Protein AF-A0A5K0W785-F1 (afdb_monomer)

Structure (mmCIF, N/CA/C/O backbone):
data_AF-A0A5K0W785-F1
#
_entry.id   AF-A0A5K0W785-F1
#
loop_
_atom_site.group_PDB
_atom_site.id
_atom_site.type_symbol
_atom_site.label_atom_id
_atom_site.label_alt_id
_atom_site.label_comp_id
_atom_site.label_asym_id
_atom_site.label_entity_id
_atom_site.label_seq_id
_atom_site.pdbx_PDB_ins_code
_atom_site.Cartn_x
_atom_site.Cartn_y
_atom_site.Cartn_z
_atom_site.occupancy
_atom_site.B_iso_or_equiv
_atom_site.auth_seq_id
_atom_site.auth_comp_id
_atom_site.auth_asym_id
_atom_site.auth_atom_id
_atom_site.pdbx_PDB_model_num
ATOM 1 N N . TYR A 1 1 ? 23.270 -8.114 -9.752 1.00 47.31 1 TYR A N 1
ATOM 2 C CA . TYR A 1 1 ? 21.975 -8.827 -9.808 1.00 47.31 1 TYR A CA 1
ATOM 3 C C . TYR A 1 1 ? 20.846 -8.120 -9.044 1.00 47.31 1 TYR A C 1
ATOM 5 O O . TYR A 1 1 ? 19.722 -8.201 -9.508 1.00 47.31 1 TYR A O 1
ATOM 13 N N . LEU A 1 2 ? 21.114 -7.365 -7.963 1.00 48.75 2 LEU A N 1
ATOM 14 C CA . LEU A 1 2 ? 20.120 -6.510 -7.273 1.00 48.75 2 LEU A CA 1
ATOM 15 C C . LEU A 1 2 ? 19.633 -5.310 -8.113 1.00 48.75 2 LEU A C 1
ATOM 17 O O . LEU A 1 2 ? 18.432 -5.072 -8.188 1.00 48.75 2 LEU A O 1
ATOM 21 N N . ASN A 1 3 ? 20.535 -4.640 -8.843 1.00 52.53 3 ASN A N 1
ATOM 22 C CA . ASN A 1 3 ? 20.156 -3.499 -9.691 1.00 52.53 3 ASN A CA 1
ATOM 23 C C . ASN A 1 3 ? 19.165 -3.861 -10.804 1.00 52.53 3 ASN A C 1
ATOM 25 O O . ASN A 1 3 ? 18.333 -3.032 -11.139 1.00 52.53 3 ASN A O 1
ATOM 29 N N . ALA A 1 4 ? 19.216 -5.083 -11.351 1.00 49.56 4 ALA A N 1
ATOM 30 C CA . ALA A 1 4 ? 18.311 -5.517 -12.421 1.00 49.56 4 ALA A CA 1
ATOM 31 C C . ALA A 1 4 ? 16.880 -5.782 -11.917 1.00 49.56 4 ALA A C 1
ATOM 33 O O . ALA A 1 4 ? 15.924 -5.608 -12.665 1.00 49.56 4 ALA A O 1
ATOM 34 N N . LEU A 1 5 ? 16.725 -6.159 -10.641 1.00 52.34 5 LEU A N 1
ATOM 35 C CA . LEU A 1 5 ? 15.417 -6.226 -9.986 1.00 52.34 5 LEU A CA 1
ATOM 36 C C . LEU A 1 5 ? 14.881 -4.815 -9.726 1.00 52.34 5 LEU A C 1
ATOM 38 O O . LEU A 1 5 ? 13.738 -4.538 -10.064 1.00 52.34 5 LEU A O 1
ATOM 42 N N . GLN A 1 6 ? 15.723 -3.902 -9.239 1.00 51.34 6 GLN A N 1
ATOM 43 C CA . GLN A 1 6 ? 15.333 -2.506 -9.012 1.00 51.34 6 GLN A CA 1
ATOM 44 C C . GLN A 1 6 ? 15.028 -1.719 -10.299 1.00 51.34 6 GLN A C 1
ATOM 46 O O . GLN A 1 6 ? 14.373 -0.696 -10.207 1.00 51.34 6 GLN A O 1
ATOM 51 N N . THR A 1 7 ? 15.461 -2.170 -11.487 1.00 54.19 7 THR A N 1
ATOM 52 C CA . THR A 1 7 ? 15.137 -1.498 -12.769 1.00 54.19 7 THR A CA 1
ATOM 53 C C . THR A 1 7 ? 14.014 -2.156 -13.574 1.00 54.19 7 THR A C 1
ATOM 55 O O . THR A 1 7 ? 13.388 -1.467 -14.373 1.00 54.19 7 THR A O 1
ATOM 58 N N . ASN A 1 8 ? 13.715 -3.448 -13.373 1.00 54.03 8 ASN A N 1
ATOM 59 C CA . ASN A 1 8 ? 12.711 -4.174 -14.174 1.00 54.03 8 ASN A CA 1
ATOM 60 C C . ASN A 1 8 ? 11.492 -4.680 -13.377 1.00 54.03 8 ASN A C 1
ATOM 62 O O . ASN A 1 8 ? 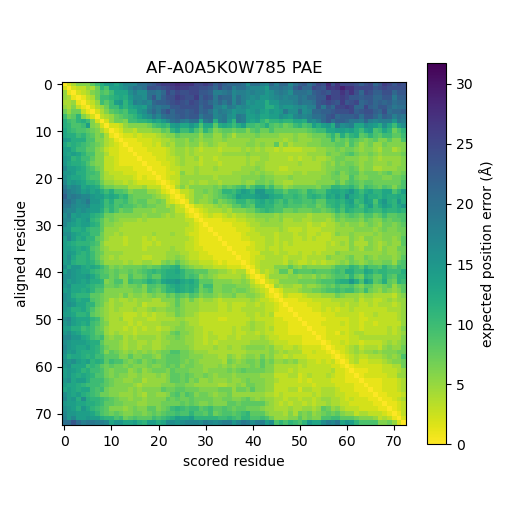10.540 -5.170 -13.983 1.00 54.03 8 ASN A O 1
ATOM 66 N N . ALA A 1 9 ? 11.492 -4.603 -12.040 1.00 56.44 9 ALA A N 1
ATOM 67 C CA . ALA A 1 9 ? 10.469 -5.239 -11.199 1.00 56.44 9 ALA A CA 1
ATOM 68 C C . ALA A 1 9 ? 9.406 -4.279 -10.636 1.00 56.44 9 ALA A C 1
ATOM 70 O O . ALA A 1 9 ? 8.706 -4.630 -9.688 1.00 56.44 9 ALA A O 1
ATOM 71 N N . HIS A 1 10 ? 9.232 -3.092 -11.215 1.00 60.44 10 HIS A N 1
ATOM 72 C CA . HIS A 1 10 ? 8.251 -2.112 -10.731 1.00 60.44 10 HIS A CA 1
ATOM 73 C C . HIS A 1 10 ? 6.809 -2.656 -10.738 1.00 60.44 10 HIS A C 1
ATOM 75 O O . HIS A 1 10 ? 6.049 -2.476 -9.788 1.00 60.44 10 HIS A O 1
ATOM 81 N N . HIS A 1 11 ? 6.454 -3.439 -11.762 1.00 72.31 11 HIS A N 1
ATOM 82 C CA . HIS A 1 11 ? 5.125 -4.044 -11.885 1.00 72.31 11 HIS A CA 1
ATOM 83 C C . HIS A 1 11 ? 4.850 -5.138 -10.842 1.00 72.31 11 HIS A C 1
ATOM 85 O O . HIS A 1 11 ? 3.695 -5.375 -10.492 1.00 72.31 11 HIS A O 1
ATOM 91 N N . LEU A 1 12 ? 5.884 -5.797 -10.303 1.00 74.31 12 LEU A N 1
ATOM 92 C CA . LEU A 1 12 ? 5.721 -6.832 -9.273 1.00 74.31 12 LEU A CA 1
ATOM 93 C C . LEU A 1 12 ? 5.179 -6.249 -7.966 1.00 74.31 12 LEU A C 1
ATOM 95 O O . LEU A 1 12 ? 4.374 -6.903 -7.303 1.00 74.31 12 LEU A O 1
ATOM 99 N N . LEU A 1 13 ? 5.558 -5.011 -7.627 1.00 73.88 13 LEU A N 1
ATOM 100 C CA . LEU A 1 13 ? 5.083 -4.336 -6.419 1.00 73.88 13 LEU A CA 1
ATOM 101 C C . LEU A 1 13 ? 3.554 -4.164 -6.443 1.00 73.88 13 LEU A C 1
ATOM 103 O O . LEU A 1 13 ? 2.893 -4.416 -5.435 1.00 73.88 13 LEU A O 1
ATOM 107 N N . ARG A 1 14 ? 2.978 -3.848 -7.613 1.00 78.00 14 ARG A N 1
ATOM 108 C CA . ARG A 1 14 ? 1.521 -3.764 -7.822 1.00 78.00 14 ARG A CA 1
ATOM 109 C C . ARG A 1 14 ? 0.828 -5.108 -7.582 1.00 78.00 14 ARG A C 1
ATOM 111 O O . ARG A 1 14 ? -0.194 -5.164 -6.895 1.00 78.00 14 ARG A O 1
ATOM 118 N N . TYR A 1 15 ? 1.377 -6.206 -8.102 1.00 82.06 15 TYR A N 1
ATOM 119 C CA . TYR A 1 15 ? 0.803 -7.543 -7.894 1.00 82.06 15 TYR A CA 1
ATOM 120 C C . TYR A 1 15 ? 0.894 -7.997 -6.434 1.00 82.06 15 TYR A C 1
ATOM 122 O O . TYR A 1 15 ? -0.046 -8.587 -5.906 1.00 82.06 15 TYR A O 1
ATOM 130 N N . VAL A 1 16 ? 1.995 -7.687 -5.748 1.00 78.81 16 VAL A N 1
ATOM 131 C CA . VAL A 1 16 ? 2.136 -7.986 -4.318 1.00 78.81 16 VAL A CA 1
ATOM 132 C C . VAL A 1 16 ? 1.165 -7.140 -3.493 1.00 78.81 16 VAL A C 1
ATOM 134 O O . VAL A 1 16 ? 0.489 -7.678 -2.616 1.00 78.81 16 VAL A O 1
ATOM 137 N N . ALA A 1 17 ? 1.031 -5.847 -3.801 1.00 79.56 17 ALA A N 1
ATOM 138 C CA . ALA A 1 17 ? 0.101 -4.957 -3.116 1.00 79.56 17 ALA A CA 1
ATOM 139 C C . ALA A 1 17 ? -1.353 -5.423 -3.258 1.00 79.56 17 ALA A C 1
ATOM 141 O O . ALA A 1 17 ? -2.045 -5.614 -2.257 1.00 79.56 17 ALA A O 1
ATOM 142 N N . THR A 1 18 ? -1.794 -5.710 -4.484 1.00 81.19 18 THR A N 1
ATOM 143 C CA . THR A 1 18 ? -3.138 -6.252 -4.747 1.00 81.19 18 THR A CA 1
ATOM 144 C C . THR A 1 18 ? -3.359 -7.604 -4.064 1.00 81.19 18 THR A C 1
ATOM 146 O O . THR A 1 18 ? -4.381 -7.794 -3.404 1.00 81.19 18 THR A O 1
ATOM 149 N N . ALA A 1 19 ? -2.390 -8.524 -4.114 1.00 82.44 19 ALA A N 1
ATOM 150 C CA . ALA A 1 19 ? -2.495 -9.824 -3.451 1.00 82.44 19 ALA A CA 1
ATOM 151 C C . ALA A 1 19 ? -2.628 -9.712 -1.919 1.00 82.44 19 ALA A C 1
ATOM 153 O O . ALA A 1 19 ? -3.381 -10.474 -1.304 1.00 82.44 19 ALA A O 1
ATOM 154 N N . VAL A 1 20 ? -1.925 -8.764 -1.290 1.00 81.00 20 VAL A N 1
ATOM 155 C CA . VAL A 1 20 ? -2.016 -8.511 0.158 1.00 81.00 20 VAL A CA 1
ATOM 156 C C . VAL A 1 20 ? -3.355 -7.868 0.531 1.00 81.00 20 VAL A C 1
ATOM 158 O O . VAL A 1 20 ? -3.937 -8.258 1.543 1.00 81.00 20 VAL A O 1
ATOM 161 N N . ILE A 1 21 ? -3.876 -6.948 -0.290 1.00 79.19 21 ILE A N 1
ATOM 162 C CA . ILE A 1 21 ? -5.192 -6.321 -0.078 1.00 79.19 21 ILE A CA 1
ATOM 163 C C . ILE A 1 21 ? -6.317 -7.363 -0.174 1.00 79.19 21 ILE A C 1
ATOM 165 O O . ILE A 1 21 ? -7.193 -7.415 0.692 1.00 79.19 21 ILE A O 1
ATOM 169 N N . VAL A 1 22 ? -6.286 -8.220 -1.200 1.00 81.69 22 VAL A N 1
ATOM 170 C CA . VAL A 1 22 ? -7.308 -9.257 -1.421 1.00 81.69 22 VAL A CA 1
ATOM 171 C C . VAL A 1 22 ? -7.269 -10.313 -0.309 1.00 81.69 22 VAL A C 1
ATOM 173 O O . VAL A 1 22 ? -8.309 -10.807 0.138 1.00 81.69 22 VAL A O 1
ATOM 176 N N . ASN A 1 23 ? -6.079 -10.649 0.197 1.00 79.44 23 ASN A N 1
ATOM 177 C CA . ASN A 1 23 ? -5.924 -11.684 1.210 1.00 79.44 23 ASN A CA 1
ATOM 178 C C . ASN A 1 23 ? -6.070 -11.152 2.647 1.00 79.44 23 ASN A C 1
ATOM 180 O O . ASN A 1 23 ? -5.095 -10.862 3.344 1.00 79.44 23 ASN A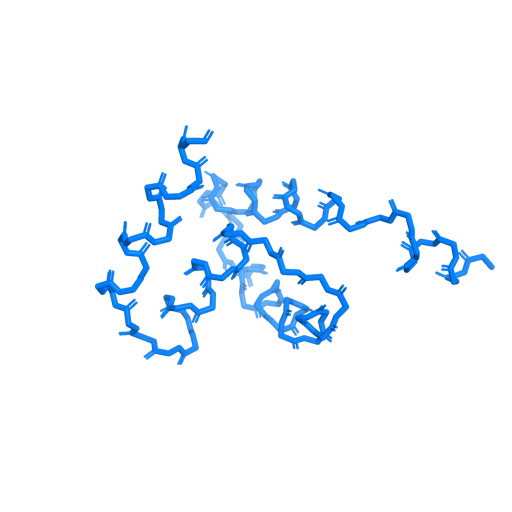 O 1
ATOM 184 N N . LYS A 1 24 ? -7.311 -11.149 3.152 1.00 72.00 24 LYS A N 1
ATOM 185 C CA . LYS A 1 24 ? -7.660 -10.694 4.515 1.00 72.00 24 LYS A CA 1
ATOM 186 C C . LYS A 1 24 ? -6.912 -11.414 5.653 1.00 72.00 24 LYS A C 1
ATOM 188 O O . LYS A 1 24 ? -6.780 -10.837 6.731 1.00 72.00 24 LYS A O 1
ATOM 193 N N . ARG A 1 25 ? -6.396 -12.637 5.442 1.00 76.38 25 ARG A N 1
ATOM 194 C CA . ARG A 1 25 ? -5.592 -13.371 6.447 1.00 76.38 25 ARG A CA 1
ATOM 195 C C . ARG A 1 25 ? -4.179 -12.803 6.623 1.00 76.38 25 ARG A C 1
ATOM 197 O O . ARG A 1 25 ? -3.560 -13.064 7.648 1.00 76.38 25 ARG A O 1
ATOM 204 N N . ARG A 1 26 ? -3.662 -12.029 5.660 1.00 70.12 26 ARG A N 1
ATOM 205 C CA . ARG A 1 26 ? -2.293 -11.478 5.677 1.00 70.12 26 ARG A CA 1
ATOM 206 C C . ARG A 1 26 ? -2.220 -9.993 6.050 1.00 70.12 26 ARG A C 1
ATOM 208 O O . ARG A 1 26 ? -1.224 -9.342 5.756 1.00 70.12 26 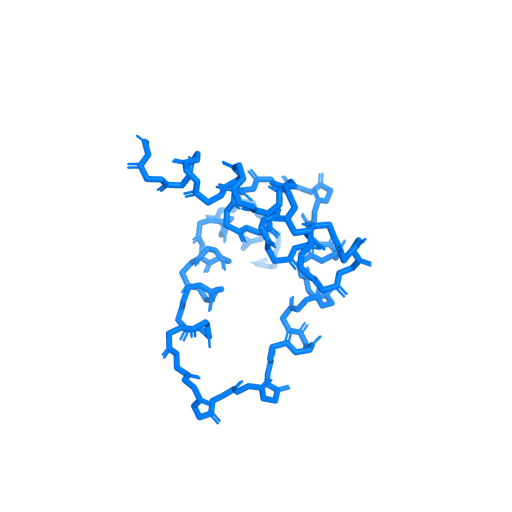ARG A O 1
ATOM 215 N N . ARG A 1 27 ? -3.215 -9.459 6.771 1.00 69.62 27 ARG A N 1
ATOM 216 C CA . ARG A 1 27 ? -3.224 -8.054 7.235 1.00 69.62 27 ARG A CA 1
ATOM 217 C C . ARG A 1 27 ? -1.971 -7.633 8.009 1.00 69.62 27 ARG A C 1
ATOM 219 O O . ARG A 1 27 ? -1.571 -6.480 7.917 1.00 69.62 27 ARG A O 1
ATOM 226 N N . ASN A 1 28 ? -1.318 -8.553 8.717 1.00 77.00 28 ASN A N 1
ATOM 227 C CA . ASN A 1 28 ? -0.091 -8.249 9.461 1.00 77.00 28 ASN A CA 1
ATOM 228 C C . ASN A 1 28 ? 1.069 -7.827 8.540 1.00 77.00 28 ASN A C 1
ATOM 230 O O . ASN A 1 28 ? 1.900 -7.020 8.939 1.00 77.00 28 ASN A O 1
ATOM 234 N N . MET A 1 29 ? 1.091 -8.321 7.297 1.00 79.12 29 MET A N 1
ATOM 235 C CA . MET A 1 29 ? 2.109 -7.981 6.293 1.00 79.12 29 MET A CA 1
ATOM 236 C C . MET A 1 29 ? 1.858 -6.626 5.631 1.00 79.12 29 MET A C 1
ATOM 238 O O . MET A 1 29 ? 2.752 -6.070 5.004 1.00 79.12 29 MET A O 1
ATOM 242 N N . LEU A 1 30 ? 0.658 -6.068 5.793 1.00 81.12 30 LEU A N 1
ATOM 243 C CA . LEU A 1 30 ? 0.266 -4.800 5.187 1.00 81.12 30 LEU A CA 1
ATOM 244 C C . LEU A 1 30 ? 1.101 -3.642 5.762 1.00 81.12 30 LEU A C 1
ATOM 246 O O . LEU A 1 30 ? 1.562 -2.789 5.016 1.00 81.12 30 LEU A O 1
ATOM 250 N N . LYS A 1 31 ? 1.410 -3.677 7.067 1.00 80.88 31 LYS A N 1
ATOM 251 C CA . LYS A 1 31 ? 2.314 -2.705 7.710 1.00 80.88 31 LYS A CA 1
ATOM 252 C C . LYS A 1 31 ? 3.730 -2.721 7.134 1.00 80.88 31 LYS A C 1
ATOM 254 O O . LYS A 1 31 ? 4.327 -1.660 6.993 1.00 80.88 31 LYS A O 1
ATOM 259 N N . GLU A 1 32 ? 4.279 -3.898 6.845 1.00 83.44 32 GLU A N 1
ATOM 260 C CA . GLU A 1 32 ? 5.607 -3.991 6.228 1.00 83.44 32 GLU A CA 1
ATOM 261 C C . GLU A 1 32 ? 5.572 -3.563 4.765 1.00 83.44 32 GLU A C 1
ATOM 263 O O . GLU A 1 32 ? 6.437 -2.808 4.334 1.00 83.44 32 GLU A O 1
ATOM 268 N N . LEU A 1 33 ? 4.526 -3.954 4.035 1.00 82.31 33 LEU A N 1
ATOM 269 C CA . LEU A 1 33 ? 4.311 -3.533 2.657 1.00 82.31 33 LEU A CA 1
ATOM 270 C C . LEU A 1 33 ? 4.262 -2.003 2.528 1.00 82.31 33 LEU A C 1
ATOM 272 O O . LEU A 1 33 ? 4.913 -1.459 1.647 1.00 82.31 33 LEU A O 1
ATOM 276 N N . ILE A 1 34 ? 3.552 -1.303 3.420 1.00 83.25 34 ILE A N 1
ATOM 277 C CA . ILE A 1 34 ? 3.485 0.169 3.407 1.00 83.25 34 ILE A CA 1
ATOM 278 C C . ILE A 1 34 ? 4.877 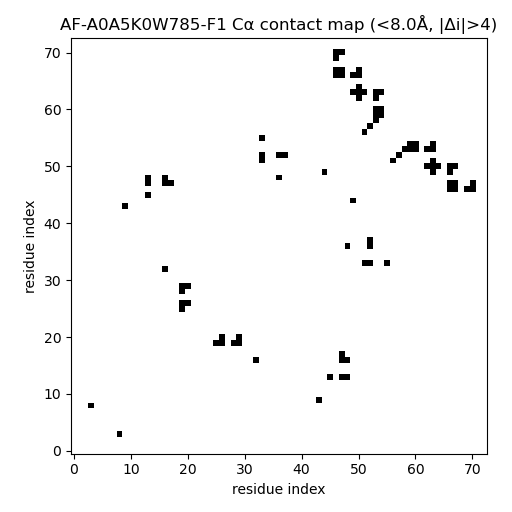0.790 3.572 1.00 83.25 34 ILE A C 1
ATOM 280 O O . ILE A 1 34 ? 5.203 1.745 2.874 1.00 83.25 34 ILE A O 1
ATOM 284 N N . LYS A 1 35 ? 5.725 0.233 4.448 1.00 84.25 35 LYS A N 1
ATOM 285 C CA . LYS A 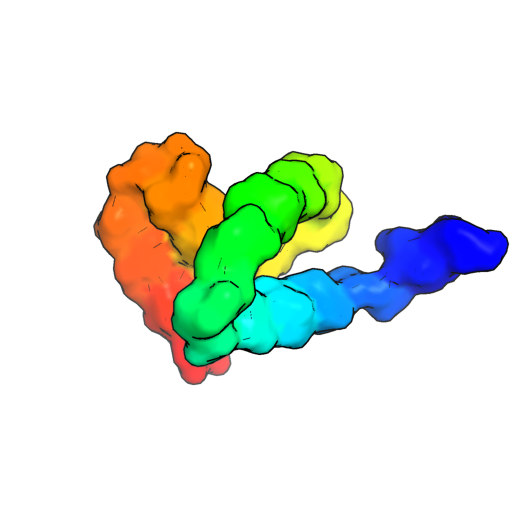1 35 ? 7.105 0.718 4.614 1.00 84.25 35 LYS A CA 1
ATOM 286 C C . LYS A 1 35 ? 7.929 0.540 3.340 1.00 84.25 35 LYS A C 1
ATOM 288 O O . LYS A 1 35 ? 8.694 1.432 2.994 1.00 84.25 35 LYS A O 1
ATOM 293 N N . VAL A 1 36 ? 7.767 -0.590 2.649 1.00 81.62 36 VAL A N 1
ATOM 294 C CA . VAL A 1 36 ? 8.446 -0.848 1.369 1.00 81.62 36 VAL A CA 1
ATOM 295 C C . VAL A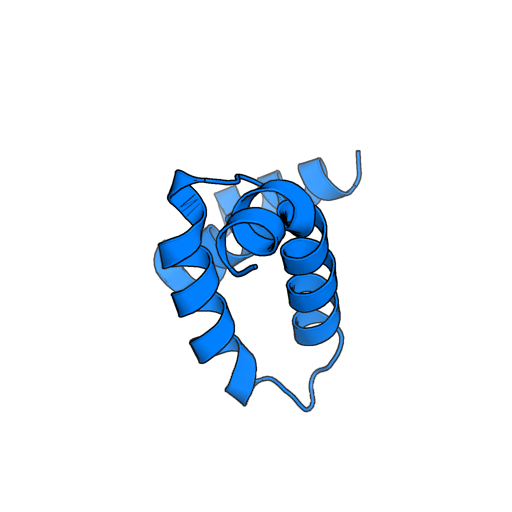 1 36 ? 7.937 0.105 0.286 1.00 81.62 36 VAL A C 1
ATOM 297 O O . VAL A 1 36 ? 8.744 0.686 -0.430 1.00 81.62 36 VAL A O 1
ATOM 300 N N . ILE A 1 37 ? 6.621 0.330 0.206 1.00 80.00 37 ILE A N 1
ATOM 301 C CA . ILE A 1 37 ? 6.017 1.287 -0.735 1.00 80.00 37 ILE A CA 1
ATOM 302 C C . ILE A 1 37 ? 6.574 2.695 -0.504 1.00 80.00 37 ILE A C 1
ATOM 304 O O . ILE A 1 37 ? 6.965 3.351 -1.460 1.00 80.00 37 ILE A O 1
ATOM 308 N N . GLN A 1 38 ? 6.684 3.137 0.750 1.00 79.44 38 GLN A N 1
ATOM 309 C CA . GLN A 1 38 ? 7.229 4.456 1.080 1.00 79.44 38 GLN A CA 1
ATOM 310 C C . GLN A 1 38 ? 8.712 4.604 0.689 1.00 79.44 38 GLN A C 1
ATOM 312 O O . GLN A 1 38 ? 9.151 5.688 0.318 1.00 79.44 38 GLN A O 1
ATOM 317 N N . GLN A 1 39 ? 9.496 3.524 0.758 1.00 79.19 39 GLN A N 1
ATOM 318 C CA . GLN A 1 39 ? 10.894 3.531 0.312 1.00 79.19 39 GLN A CA 1
ATOM 319 C C . GLN A 1 39 ? 11.019 3.556 -1.218 1.00 79.19 39 GLN A C 1
ATOM 321 O O . GLN A 1 39 ? 11.889 4.243 -1.749 1.00 79.19 39 GLN A O 1
ATOM 326 N N . GLU A 1 40 ? 10.146 2.835 -1.922 1.00 74.75 40 GLU A N 1
ATOM 327 C CA . GLU A 1 40 ? 10.168 2.691 -3.385 1.00 74.75 40 GLU A CA 1
ATOM 328 C C . GLU A 1 40 ? 9.378 3.791 -4.129 1.00 74.75 40 GLU A C 1
ATOM 330 O O . GLU A 1 40 ? 9.514 3.933 -5.345 1.00 74.75 40 GLU A O 1
ATOM 335 N N . GLN A 1 41 ? 8.610 4.624 -3.414 1.00 68.81 41 GLN A N 1
ATOM 336 C CA . GLN A 1 41 ? 7.818 5.752 -3.941 1.00 68.81 41 GLN A CA 1
ATOM 337 C C . GLN A 1 41 ? 8.628 6.710 -4.828 1.00 68.81 41 GLN A C 1
ATOM 339 O O . GLN A 1 41 ? 8.096 7.303 -5.769 1.00 68.81 41 GLN A O 1
ATOM 344 N N . TYR A 1 42 ? 9.915 6.891 -4.521 1.00 66.25 42 TYR A N 1
ATOM 345 C CA . TYR A 1 42 ? 10.799 7.769 -5.288 1.00 66.25 42 TYR A CA 1
ATOM 346 C C . TYR A 1 42 ? 11.105 7.231 -6.691 1.00 66.25 42 TYR A C 1
ATOM 348 O O . TYR A 1 42 ? 11.404 8.017 -7.588 1.00 66.25 42 TYR A O 1
ATOM 356 N N . THR A 1 43 ? 11.016 5.915 -6.882 1.00 68.44 43 THR A N 1
ATOM 357 C CA . THR A 1 43 ? 11.389 5.232 -8.125 1.00 68.44 43 THR A CA 1
ATOM 358 C C . THR A 1 43 ? 10.170 4.914 -8.991 1.00 68.44 43 THR A C 1
ATOM 360 O O . THR A 1 43 ? 10.259 4.977 -10.217 1.00 68.44 43 THR A O 1
ATOM 363 N N . TYR A 1 44 ? 9.021 4.599 -8.384 1.00 68.75 44 TYR A N 1
ATOM 364 C CA . TYR A 1 44 ? 7.824 4.182 -9.114 1.00 68.75 44 TYR A CA 1
ATOM 365 C C . TYR A 1 44 ? 6.538 4.666 -8.439 1.00 68.75 44 TYR A C 1
ATOM 367 O O . TYR A 1 44 ? 6.351 4.496 -7.235 1.00 68.75 44 TYR A O 1
ATOM 375 N N . LYS A 1 45 ? 5.636 5.237 -9.244 1.00 69.44 45 LYS A N 1
ATOM 376 C CA . LYS A 1 45 ? 4.314 5.699 -8.814 1.00 69.44 45 LYS A CA 1
ATOM 377 C C . LYS A 1 45 ? 3.234 4.928 -9.557 1.00 69.44 45 LYS A C 1
ATOM 379 O O . LYS A 1 45 ? 3.166 4.981 -10.782 1.00 69.44 45 LYS A O 1
ATOM 384 N N . ASP A 1 46 ? 2.405 4.221 -8.802 1.00 80.81 46 ASP A N 1
ATOM 385 C CA . ASP A 1 46 ? 1.250 3.477 -9.300 1.00 80.81 46 ASP A CA 1
ATOM 386 C C . ASP A 1 46 ? 0.001 3.922 -8.530 1.00 80.81 46 ASP A C 1
ATOM 388 O O . ASP A 1 46 ? 0.081 4.080 -7.303 1.00 80.81 46 ASP A O 1
ATOM 392 N N . PRO A 1 47 ? -1.158 4.083 -9.185 1.00 82.50 47 PRO A N 1
ATOM 393 C CA . PRO A 1 47 ? -2.381 4.491 -8.500 1.00 82.50 47 PRO A CA 1
ATOM 394 C C . PRO A 1 47 ? -2.784 3.511 -7.379 1.00 82.50 47 PRO A C 1
ATOM 396 O O . PRO A 1 47 ? -3.315 3.943 -6.356 1.00 82.50 47 PRO A O 1
ATOM 399 N N . VAL A 1 48 ? -2.427 2.219 -7.470 1.00 82.19 48 VAL A N 1
ATOM 400 C CA . VAL A 1 48 ? -2.659 1.242 -6.383 1.00 82.19 48 VAL A CA 1
ATOM 401 C C . VAL A 1 48 ? -1.770 1.514 -5.164 1.00 82.19 48 VAL A C 1
ATOM 403 O O . VAL A 1 48 ? -2.204 1.364 -4.019 1.00 82.19 48 VAL A O 1
ATOM 406 N N . THR A 1 49 ? -0.512 1.896 -5.390 1.00 81.81 49 THR A N 1
ATOM 407 C CA . THR A 1 49 ? 0.412 2.250 -4.302 1.00 81.81 49 THR A CA 1
ATOM 408 C C . THR A 1 49 ? 0.056 3.593 -3.675 1.00 81.81 49 THR A C 1
ATOM 410 O O . THR A 1 49 ? 0.074 3.698 -2.451 1.00 81.81 49 THR A O 1
ATOM 413 N N . GLU A 1 50 ? -0.358 4.574 -4.483 1.00 84.38 50 GLU A N 1
ATOM 414 C CA . GLU A 1 50 ? -0.823 5.883 -4.010 1.00 84.38 50 GLU A CA 1
ATOM 415 C C . GLU A 1 50 ? -2.123 5.754 -3.206 1.00 84.38 50 GLU A C 1
ATOM 417 O O . GLU A 1 50 ? -2.272 6.381 -2.163 1.00 84.38 50 GLU A O 1
ATOM 422 N N . PHE A 1 51 ? -3.035 4.868 -3.614 1.00 85.88 51 PHE A N 1
ATOM 423 C CA . PHE A 1 51 ? -4.224 4.538 -2.828 1.00 85.88 51 PHE A CA 1
ATOM 424 C C . PHE A 1 51 ? -3.872 4.025 -1.422 1.00 85.88 51 PHE A C 1
ATOM 426 O O . PHE A 1 51 ? -4.457 4.460 -0.425 1.00 85.88 51 PHE A O 1
ATOM 433 N N . LEU A 1 52 ? -2.901 3.110 -1.326 1.00 83.69 52 LEU A N 1
ATOM 434 C CA . LEU A 1 52 ? -2.419 2.600 -0.039 1.00 83.69 52 LEU A CA 1
ATOM 435 C C . LEU A 1 52 ? -1.737 3.693 0.794 1.00 83.69 52 LEU A C 1
ATOM 437 O O . LEU A 1 52 ? -1.903 3.717 2.014 1.00 83.69 52 LEU A O 1
ATOM 441 N N . GLU A 1 53 ? -1.005 4.599 0.149 1.00 84.19 53 GLU A N 1
ATOM 442 C CA . GLU A 1 53 ? -0.370 5.753 0.785 1.00 84.19 53 GLU A CA 1
ATOM 443 C C . GLU A 1 53 ? -1.416 6.713 1.376 1.00 84.19 53 GLU A C 1
ATOM 445 O O . GLU A 1 53 ? -1.351 7.061 2.558 1.00 84.19 53 GLU A O 1
ATOM 450 N N . CYS A 1 54 ? -2.442 7.067 0.597 1.00 85.12 54 CYS A N 1
ATOM 451 C CA . CYS A 1 54 ? -3.560 7.894 1.048 1.00 85.12 54 CYS A CA 1
ATOM 452 C C . CYS A 1 54 ? -4.280 7.277 2.252 1.00 85.12 54 CYS A C 1
ATOM 454 O O . CYS A 1 54 ? -4.564 7.982 3.215 1.00 85.12 54 CYS A O 1
ATOM 456 N N . LEU A 1 55 ? -4.516 5.962 2.248 1.00 84.88 55 LEU A N 1
ATOM 457 C CA . LEU A 1 55 ? -5.219 5.276 3.336 1.00 84.88 55 LEU A CA 1
ATOM 458 C C . LEU A 1 55 ? -4.409 5.136 4.628 1.00 84.88 55 LEU A C 1
ATOM 460 O O . LEU A 1 55 ? -4.976 5.257 5.713 1.00 84.88 55 LEU A O 1
ATOM 464 N N . TYR A 1 56 ? -3.120 4.805 4.527 1.00 82.56 56 TYR A N 1
ATOM 465 C CA . TYR A 1 56 ? -2.324 4.391 5.687 1.00 82.56 56 TYR A CA 1
ATOM 466 C C . TYR A 1 56 ? -1.289 5.416 6.155 1.00 82.56 56 TYR A C 1
ATOM 468 O O . TYR A 1 56 ? -0.797 5.289 7.278 1.00 82.56 56 TYR A O 1
ATOM 476 N N . ILE A 1 57 ? -0.950 6.402 5.322 1.00 83.31 57 ILE A N 1
ATOM 477 C CA . ILE A 1 57 ? -0.010 7.477 5.664 1.00 83.31 57 ILE A CA 1
ATOM 478 C C . ILE A 1 57 ? -0.767 8.789 5.848 1.00 83.31 57 ILE A C 1
ATOM 480 O O . ILE A 1 57 ? -0.716 9.374 6.928 1.00 83.31 57 ILE A O 1
ATOM 484 N N . ASN A 1 58 ? -1.491 9.225 4.815 1.00 83.44 58 ASN A N 1
ATOM 485 C CA . ASN A 1 58 ? -2.129 10.545 4.804 1.00 83.44 58 ASN A CA 1
ATOM 486 C C . ASN A 1 58 ? -3.518 10.553 5.458 1.00 83.44 58 ASN A C 1
ATOM 488 O O . ASN A 1 58 ? -4.016 11.619 5.807 1.00 83.44 58 ASN A O 1
ATOM 492 N N . TYR A 1 59 ? -4.128 9.378 5.647 1.00 84.75 59 TYR A N 1
ATOM 493 C CA . TYR A 1 59 ? -5.507 9.204 6.124 1.00 84.75 59 TYR A CA 1
ATOM 494 C C . TYR A 1 59 ? -6.534 10.029 5.325 1.00 84.75 59 TYR A C 1
ATOM 496 O O . TYR A 1 59 ? -7.571 10.435 5.850 1.00 84.75 59 TYR A O 1
ATOM 504 N N . ASP A 1 60 ? -6.241 10.261 4.046 1.00 88.75 60 ASP A N 1
ATOM 505 C CA . ASP A 1 60 ? -7.092 10.996 3.120 1.00 88.75 60 ASP A CA 1
ATOM 506 C C . ASP A 1 60 ? -7.971 10.012 2.346 1.00 88.75 60 ASP A C 1
ATOM 508 O O . ASP A 1 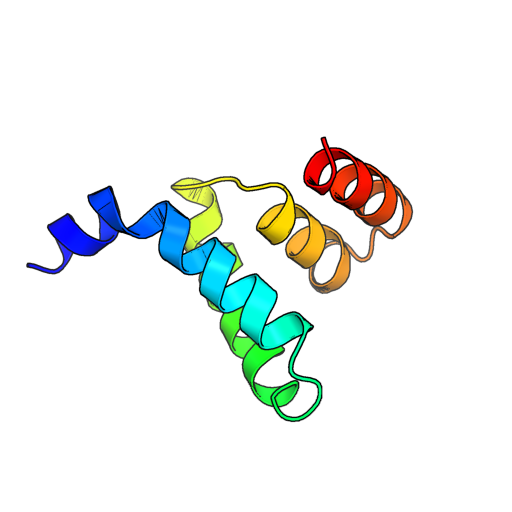60 ? -7.549 9.366 1.382 1.00 88.75 60 ASP A O 1
ATOM 512 N N . PHE A 1 61 ? -9.212 9.877 2.807 1.00 85.69 61 PHE A N 1
ATOM 513 C CA . PHE A 1 61 ? -10.190 8.975 2.209 1.00 85.69 61 PHE A CA 1
ATOM 514 C C . PHE A 1 61 ? -10.785 9.522 0.906 1.00 85.69 61 PHE A C 1
ATOM 516 O O . PHE A 1 61 ? -11.205 8.730 0.061 1.00 85.69 61 PHE A O 1
ATOM 523 N N . GLU A 1 62 ? -10.808 10.845 0.727 1.00 88.81 62 GLU A N 1
ATOM 524 C CA . GLU A 1 62 ? -11.349 11.489 -0.472 1.00 88.81 62 GLU A CA 1
ATOM 525 C C . GLU A 1 62 ? -10.369 11.315 -1.639 1.00 88.81 62 GLU A C 1
ATOM 527 O O . GLU A 1 62 ? -10.742 10.793 -2.696 1.00 88.81 62 GLU A O 1
ATOM 532 N N . GLY A 1 63 ? -9.083 11.589 -1.391 1.00 84.56 63 GLY A N 1
ATOM 533 C CA . GLY A 1 63 ? -7.997 11.283 -2.322 1.00 84.56 63 GLY A CA 1
ATOM 534 C C . GLY A 1 63 ? -7.893 9.787 -2.632 1.00 84.56 63 GLY A C 1
ATOM 535 O O . GLY A 1 63 ? -7.757 9.403 -3.795 1.00 84.56 63 GLY A O 1
ATOM 536 N N . ALA A 1 64 ? -8.056 8.917 -1.627 1.00 86.12 64 ALA A N 1
ATOM 537 C CA . ALA A 1 64 ? -8.079 7.470 -1.843 1.00 86.12 64 ALA A CA 1
ATOM 538 C C . ALA A 1 64 ? -9.235 7.034 -2.765 1.00 86.12 64 ALA A C 1
ATOM 540 O O . ALA A 1 64 ? -9.037 6.216 -3.664 1.00 86.12 64 ALA A O 1
ATOM 541 N N . GLN A 1 65 ? -10.441 7.581 -2.591 1.00 84.94 65 GLN A N 1
ATOM 542 C CA . GLN A 1 65 ? -11.585 7.237 -3.441 1.00 84.94 65 GLN A CA 1
ATOM 543 C C . GLN A 1 65 ? -11.383 7.684 -4.895 1.00 84.9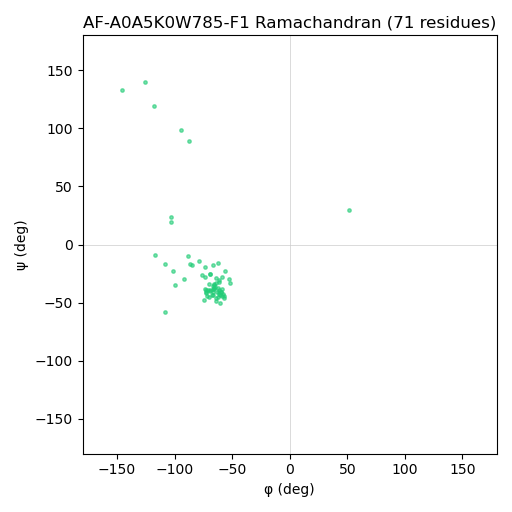4 65 GLN A C 1
ATOM 545 O O . GLN A 1 65 ? -11.834 7.003 -5.818 1.00 84.94 65 GLN A O 1
ATOM 550 N N . GLN A 1 66 ? -10.715 8.816 -5.113 1.00 87.19 66 GLN A N 1
ATOM 551 C CA . GLN A 1 66 ? -10.388 9.291 -6.454 1.00 87.19 66 GLN A CA 1
ATOM 552 C C . GLN A 1 66 ? -9.322 8.412 -7.119 1.00 87.19 66 GLN A C 1
ATOM 554 O O . GLN A 1 66 ? -9.525 7.955 -8.243 1.00 87.19 66 GLN A O 1
ATOM 559 N N . LYS A 1 67 ? -8.262 8.061 -6.383 1.00 83.88 67 LYS A N 1
ATOM 560 C CA . LYS A 1 67 ? -7.200 7.149 -6.840 1.00 83.88 67 LYS A CA 1
ATOM 561 C C . LYS A 1 67 ? -7.705 5.747 -7.170 1.00 83.88 67 LYS A C 1
ATOM 563 O O . LYS A 1 67 ? -7.175 5.093 -8.061 1.00 83.88 67 LYS A O 1
ATOM 568 N N . LEU A 1 68 ? -8.751 5.287 -6.484 1.00 83.69 68 LEU A N 1
ATOM 569 C CA . LEU A 1 68 ? -9.373 3.997 -6.767 1.00 83.69 68 LEU A CA 1
ATOM 570 C C . LEU A 1 68 ? -10.126 3.990 -8.106 1.00 83.69 68 LEU A C 1
ATOM 572 O O . LEU A 1 68 ? -10.096 2.973 -8.789 1.00 83.69 68 LEU A O 1
ATOM 576 N N . ARG A 1 69 ? -10.737 5.111 -8.513 1.00 85.50 69 ARG A N 1
ATOM 577 C CA . ARG A 1 69 ? -11.344 5.239 -9.853 1.00 85.50 69 ARG A CA 1
ATOM 578 C C . ARG A 1 69 ? -10.284 5.269 -10.949 1.00 85.50 69 ARG A C 1
ATOM 580 O O . ARG A 1 69 ? -10.434 4.579 -11.943 1.00 85.50 69 ARG A O 1
ATOM 587 N N . GLU A 1 70 ? -9.171 5.962 -10.709 1.00 82.44 70 GLU A N 1
ATOM 588 C CA . GLU A 1 70 ? -8.003 5.950 -11.608 1.00 82.44 70 GLU A CA 1
ATOM 589 C C . GLU A 1 70 ? -7.355 4.557 -11.752 1.00 82.44 70 GLU A C 1
ATOM 591 O O . GLU A 1 70 ? -6.550 4.354 -12.652 1.00 82.44 70 GLU A O 1
ATOM 596 N N . CYS A 1 71 ? -7.657 3.597 -10.865 1.00 76.88 71 CYS A N 1
ATOM 597 C CA . CYS A 1 71 ? -7.215 2.205 -11.012 1.00 76.88 71 CYS A CA 1
ATOM 598 C C . CYS A 1 71 ? -8.140 1.357 -11.904 1.00 76.88 71 CYS A C 1
ATOM 600 O O . CYS A 1 71 ? -7.753 0.240 -12.259 1.00 76.88 71 CYS A O 1
ATOM 602 N N . GLU A 1 72 ? -9.371 1.816 -12.142 1.00 75.69 72 GLU A N 1
ATOM 603 C CA . GLU A 1 72 ? -10.408 1.1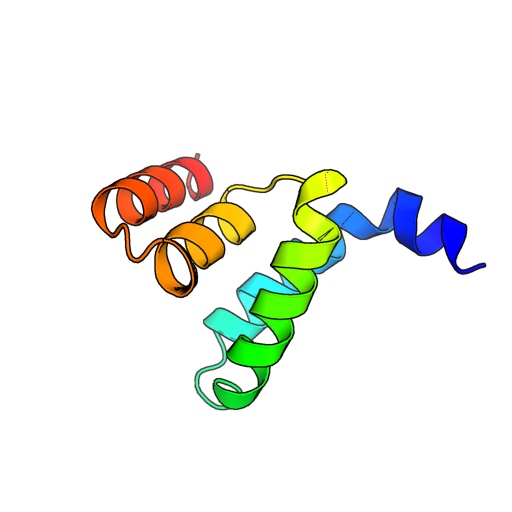06 -12.901 1.00 75.69 72 GLU A CA 1
ATOM 604 C C . GLU A 1 72 ? -10.384 1.477 -14.395 1.00 75.69 72 GLU A C 1
ATOM 606 O O . GLU A 1 72 ? -10.704 0.620 -15.221 1.00 75.69 72 GLU A O 1
ATOM 611 N N . ASP A 1 73 ? -9.952 2.704 -14.718 1.00 54.62 73 ASP A N 1
ATOM 612 C CA . ASP A 1 73 ? -9.618 3.184 -16.073 1.00 54.62 73 ASP A CA 1
ATOM 613 C C . ASP A 1 73 ? -8.246 2.670 -16.569 1.00 54.62 73 ASP A C 1
ATOM 615 O O . ASP A 1 73 ? -8.128 2.378 -17.784 1.00 54.62 73 ASP A O 1
#

Secondary structure (DSSP, 8-state):
-HHHHHHH-HHHHHHHHHHHHH-GGGHHHHHHHHHHHHHHTTT---HHHHHHHIIIII--HHHHHHHHHTTT-

InterPro domains:
  IPR016650 Eukaryotic translation initiation factor 3 subunit E [PTHR10317] (1-72)

Radius of gyration: 12.45 Å; Cα contacts (8 Å, |Δi|>4): 47; chains: 1; bounding box: 34×25×26 Å

pLDDT: mean 75.96, std 11.02, range [47.31, 88.81]

Organism: NCBI:txid210225

Nearest PDB structures (foldseek):
  8ppl-assembly1_Iv  TM=8.787E-01  e=6.087E-06  Homo sapiens
  6zon-assembly1_E  TM=8.487E-01  e=8.262E-06  Homo sapiens
  8rtc-assembly2_B  TM=6.115E-01  e=1.314E+00  Bacillus phage phi3T

Mean predicted aligned error: 7.64 Å

Solvent-accessible surface area (backbone atoms only — not comparable to full-atom values): 4321 Å² total; per-residue (Å²): 118,68,67,60,47,78,73,68,42,72,70,54,55,56,55,52,52,52,53,46,67,73,36,75,90,44,56,80,53,49,65,56,49,52,55,51,48,65,68,44,49,86,82,52,85,48,48,70,57,50,27,51,41,22,57,76,72,69,64,33,64,67,63,21,56,51,29,52,52,65,62,75,111

Sequence (73 aa):
YLNALQTNAHHLLRYVATAVIVNKRRRNMLKELIKVIQQEQYTYKDPVTEFLECLYINYDFEGAQQKLRECED

Foldseek 3Di:
DVVVCLVPVQVVLVVVLVVCVVDPVNVVCLVVSLVVLVVCVVPDDDLSSVLSCCVPPVVPVVSNVVSVVVVVD